Protein AF-A0A4Y8C8J1-F1 (afdb_monomer_lite)

Foldseek 3Di:
DVVLVVCVVCVVVVHDDDDDDDPPFDAFWKAFPPPRDTDADPVPRHTWHADPVVQWTADPVPRDIDHDDQADPVPRGGIDGRD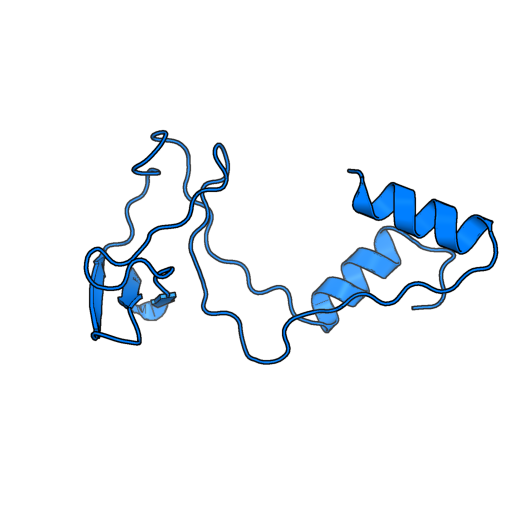DCDPVNVVVVCCVSPVPDDD

Radius of gyration: 17.34 Å; chains: 1; bounding box: 35×26×47 Å

Secondary structure (DSSP, 8-state):
-HHHHHHHHHHHTT--------SS------EETTT--BPBPTTT-SBPEEEGGGTEEE-TTT--EEEPPSB-TTTSPBEEP-----HHHHHHHHHHH-TTS--

Sequence (103 aa):
PMLLSELEKSLKHQKQAIVFLPTRANFRQIICKDCGETIKCPFCSIAMSMHKKKNVLKCHYCNYTSLIEQNCPSCKGEMLEARKMGTAELLELLQNALPLAKI

pLDDT: mean 85.51, std 10.02, range [50.56, 96.19]

Structure (mmCIF, N/CA/C/O backbone):
data_AF-A0A4Y8C8J1-F1
#
_entry.id   AF-A0A4Y8C8J1-F1
#
loop_
_atom_site.group_PDB
_atom_site.id
_atom_site.type_symbol
_atom_site.label_atom_id
_atom_site.label_alt_id
_atom_site.label_comp_id
_atom_site.label_asym_id
_atom_site.label_entity_id
_atom_site.label_seq_id
_atom_site.pdbx_PDB_ins_code
_atom_site.Cartn_x
_atom_site.Cartn_y
_atom_site.Cartn_z
_atom_site.occupancy
_atom_site.B_iso_or_equiv
_atom_site.auth_seq_id
_atom_site.auth_comp_id
_atom_site.auth_asym_id
_atom_site.auth_atom_id
_atom_site.pdbx_PDB_model_num
ATOM 1 N N . PRO A 1 1 ? -2.035 11.452 14.604 1.00 58.06 1 PRO A N 1
ATOM 2 C CA . PRO A 1 1 ? -2.702 10.859 13.415 1.00 58.06 1 PRO A CA 1
ATOM 3 C C . PRO A 1 1 ? -4.223 10.738 13.623 1.00 58.06 1 PRO A C 1
ATOM 5 O O . PRO A 1 1 ? -4.652 10.182 14.628 1.00 58.06 1 PRO A O 1
ATOM 8 N N . MET A 1 2 ? -5.026 11.276 12.696 1.00 82.44 2 MET A N 1
ATOM 9 C CA . MET A 1 2 ? -6.491 11.402 12.823 1.00 82.44 2 MET A CA 1
ATOM 10 C C . MET A 1 2 ? -7.214 10.052 12.984 1.00 82.44 2 MET A C 1
ATOM 12 O O . MET A 1 2 ? -8.093 9.937 13.829 1.00 82.44 2 MET A O 1
ATOM 16 N N . LEU A 1 3 ? -6.798 9.013 12.248 1.00 88.31 3 LEU A N 1
ATOM 17 C CA . LEU A 1 3 ? -7.458 7.699 12.265 1.00 88.31 3 LEU A CA 1
ATOM 18 C C . LEU A 1 3 ? -7.494 7.055 13.660 1.00 88.31 3 LEU A C 1
ATOM 20 O O . LEU A 1 3 ? -8.560 6.656 14.115 1.00 88.31 3 LEU A O 1
ATOM 24 N N . LEU A 1 4 ? -6.346 6.968 14.345 1.00 91.19 4 LEU A N 1
ATOM 25 C CA . LEU A 1 4 ? -6.272 6.362 15.682 1.00 91.19 4 LEU A CA 1
ATOM 26 C C . LEU A 1 4 ? -7.138 7.126 16.686 1.00 91.19 4 LEU A C 1
ATOM 28 O O . LEU A 1 4 ? -7.863 6.509 17.457 1.00 91.19 4 LEU A O 1
ATOM 32 N N . SER A 1 5 ? -7.139 8.461 16.609 1.00 92.19 5 SER A N 1
ATOM 33 C CA . SER A 1 5 ? -7.989 9.294 17.464 1.00 92.19 5 SER A CA 1
ATOM 34 C C . SER A 1 5 ? -9.479 9.009 17.250 1.00 92.19 5 SER A C 1
ATOM 36 O O . SER A 1 5 ? -10.227 8.913 18.220 1.00 92.19 5 SER A O 1
ATOM 38 N N . GLU A 1 6 ? -9.920 8.825 16.004 1.00 94.50 6 GLU A N 1
ATOM 39 C CA . GLU A 1 6 ? -11.322 8.507 15.706 1.00 94.50 6 GLU A CA 1
ATOM 40 C C . GLU A 1 6 ? -11.713 7.073 16.103 1.00 94.50 6 GLU A C 1
ATOM 42 O O . GLU A 1 6 ? -12.832 6.843 16.578 1.00 94.50 6 GLU A O 1
ATOM 47 N N . LEU A 1 7 ? -10.789 6.112 15.992 1.00 94.69 7 LEU A N 1
ATOM 48 C CA . LEU A 1 7 ? -10.991 4.753 16.505 1.00 94.69 7 LEU A CA 1
ATOM 49 C C . LEU A 1 7 ? -11.127 4.755 18.034 1.00 94.69 7 LEU A C 1
ATOM 51 O O . LEU A 1 7 ? -12.087 4.198 18.564 1.00 94.69 7 LEU A O 1
ATOM 55 N N . GLU A 1 8 ? -10.235 5.447 18.746 1.00 93.12 8 GLU A N 1
ATOM 56 C CA . GLU A 1 8 ? -10.314 5.598 20.203 1.00 93.12 8 GLU A CA 1
ATOM 57 C C . GLU A 1 8 ? -11.610 6.275 20.647 1.00 93.12 8 GLU A C 1
ATOM 59 O O . GLU A 1 8 ? -12.250 5.826 21.599 1.00 93.12 8 GLU A O 1
ATOM 64 N N . LYS A 1 9 ? -12.026 7.351 19.965 1.00 94.75 9 LYS A N 1
ATOM 65 C CA . LYS A 1 9 ? -13.302 8.019 20.248 1.00 94.75 9 LYS A CA 1
ATOM 66 C C . LYS A 1 9 ? -14.469 7.058 20.066 1.00 94.75 9 LYS A C 1
ATOM 68 O O . LYS A 1 9 ? -15.332 7.009 20.937 1.00 94.75 9 LYS A O 1
ATOM 73 N N . SER A 1 10 ? -14.499 6.291 18.979 1.00 95.12 10 SER A N 1
ATOM 74 C CA . SER A 1 10 ? -15.573 5.321 18.726 1.00 95.12 10 SER A CA 1
ATOM 75 C C . SER A 1 10 ? -15.671 4.291 19.853 1.00 95.12 10 SER A C 1
ATOM 77 O O . SER A 1 10 ? -16.751 4.093 20.410 1.00 95.12 10 SER A O 1
ATOM 79 N N . LEU A 1 11 ? -14.533 3.726 20.264 1.00 93.81 11 LEU A N 1
ATOM 80 C CA . LEU A 1 11 ? -14.458 2.755 21.357 1.00 93.81 11 LEU A CA 1
ATOM 81 C C . LEU A 1 11 ? -14.867 3.357 22.711 1.00 93.81 11 LEU A C 1
ATOM 83 O O . LEU A 1 11 ? -15.628 2.733 23.447 1.00 93.81 11 LEU A O 1
ATOM 87 N N . LYS A 1 12 ? -14.440 4.590 23.028 1.00 94.25 12 LYS A N 1
ATOM 88 C CA . LYS A 1 12 ? -14.845 5.308 24.257 1.00 94.25 12 LYS A CA 1
ATOM 89 C C . LYS A 1 12 ? -16.356 5.523 24.347 1.00 94.25 12 LYS A C 1
ATOM 91 O O . LYS A 1 12 ? -16.909 5.499 25.440 1.00 94.25 12 LYS A O 1
ATOM 96 N N . HIS A 1 13 ? -17.025 5.694 23.208 1.00 96.12 13 HIS A N 1
ATOM 97 C CA . HIS A 1 13 ? -18.485 5.799 23.132 1.00 96.12 13 HIS A CA 1
ATOM 98 C C . HIS A 1 13 ? -19.184 4.433 23.037 1.00 96.12 13 HIS A C 1
ATOM 100 O O . HIS A 1 13 ? -20.362 4.387 22.689 1.00 96.12 13 HIS A O 1
ATOM 106 N N . GLN A 1 14 ? -18.476 3.333 23.320 1.00 93.44 14 GLN A N 1
ATOM 107 C CA . GLN A 1 14 ? -18.987 1.958 23.256 1.00 93.44 14 GLN A CA 1
ATOM 108 C C . GLN A 1 14 ? -19.545 1.586 21.873 1.00 93.44 14 GLN A C 1
ATOM 110 O O . GLN A 1 14 ? -20.479 0.795 21.749 1.00 93.44 14 GLN A O 1
ATOM 115 N N . LYS A 1 15 ? -18.974 2.166 20.812 1.00 95.38 15 LYS A N 1
ATOM 116 C CA . LYS A 1 15 ? -19.318 1.854 19.423 1.00 95.38 15 LYS A CA 1
ATOM 117 C C . LYS A 1 15 ? -18.289 0.912 18.816 1.00 95.38 15 LYS A C 1
ATOM 119 O O . LYS A 1 15 ? -17.145 0.831 19.260 1.00 95.38 15 LYS A O 1
ATOM 124 N N . GLN A 1 16 ? -18.702 0.242 17.747 1.00 94.81 16 GLN A N 1
ATOM 125 C CA . GLN A 1 16 ? -17.841 -0.623 16.954 1.00 94.81 16 GLN A CA 1
ATOM 126 C C . GLN A 1 16 ? -17.326 0.123 15.717 1.00 94.81 16 GLN A C 1
ATOM 128 O O . GLN A 1 16 ? -18.030 0.956 15.146 1.00 94.81 16 GLN A O 1
ATOM 133 N N . ALA A 1 17 ? -16.104 -0.194 15.296 1.00 94.06 17 ALA A N 1
ATOM 134 C CA . ALA A 1 17 ? -15.509 0.296 14.059 1.00 94.06 17 ALA A CA 1
ATOM 135 C C . ALA A 1 17 ? -15.122 -0.891 13.171 1.00 94.06 17 ALA A C 1
ATOM 137 O O . ALA A 1 17 ? -14.730 -1.945 13.670 1.00 94.06 17 ALA A O 1
ATOM 138 N N . ILE A 1 18 ? -15.224 -0.711 11.855 1.00 93.25 18 ILE A N 1
ATOM 139 C CA . ILE A 1 18 ? -14.808 -1.703 10.861 1.00 93.25 18 ILE A CA 1
ATOM 140 C C . ILE A 1 18 ? -13.682 -1.085 10.038 1.00 93.25 18 ILE A C 1
ATOM 142 O O . ILE A 1 18 ? -13.847 -0.006 9.469 1.00 93.25 18 ILE A O 1
ATOM 146 N N . VAL A 1 19 ? -12.541 -1.770 9.972 1.00 89.25 19 VAL A N 1
ATOM 147 C CA . VAL A 1 19 ? -11.387 -1.354 9.168 1.00 89.25 19 VAL A CA 1
ATOM 148 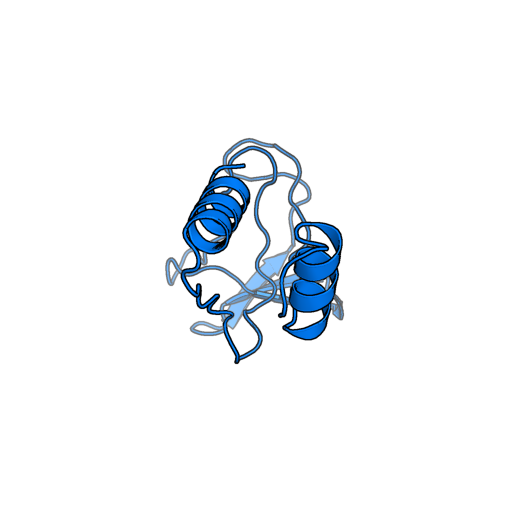C C . VAL A 1 19 ? -11.311 -2.239 7.930 1.00 89.25 19 VAL A C 1
ATOM 150 O O . VAL A 1 19 ? -11.124 -3.450 8.031 1.00 89.25 19 VAL A O 1
ATOM 153 N N . PHE A 1 20 ? -11.451 -1.636 6.751 1.00 86.50 20 PHE A N 1
ATOM 154 C CA . PHE A 1 20 ? -11.326 -2.350 5.485 1.00 86.50 20 PHE A CA 1
ATOM 155 C C . PHE A 1 20 ? -9.874 -2.364 5.016 1.00 86.50 20 PHE A C 1
ATOM 157 O O . PHE A 1 20 ? -9.246 -1.315 4.875 1.00 86.50 20 PHE A O 1
ATOM 164 N N . LEU A 1 21 ? -9.367 -3.559 4.714 1.00 80.38 21 LEU A N 1
ATOM 165 C CA . LEU A 1 21 ? -8.078 -3.756 4.062 1.00 80.38 21 LEU A CA 1
ATOM 166 C C . LEU A 1 21 ? -8.289 -4.474 2.717 1.00 80.38 21 LEU A C 1
ATOM 168 O O . LEU A 1 21 ? -9.023 -5.465 2.666 1.00 80.38 21 LEU A O 1
ATOM 172 N N . PRO A 1 22 ? -7.655 -4.022 1.622 1.00 72.62 22 PRO A N 1
ATOM 173 C CA . PRO A 1 22 ? -7.740 -4.698 0.330 1.00 72.62 22 PRO A CA 1
ATOM 174 C C . PRO A 1 22 ? -7.247 -6.155 0.396 1.00 72.62 22 PRO A C 1
ATOM 176 O O . PRO A 1 22 ? -6.121 -6.426 0.807 1.00 72.62 22 PRO A O 1
ATOM 179 N N . THR A 1 23 ? -8.094 -7.098 -0.035 1.00 64.75 23 THR A N 1
ATOM 180 C CA . THR A 1 23 ? -7.872 -8.557 0.079 1.00 64.75 23 THR A CA 1
ATOM 181 C C . THR A 1 23 ? -6.984 -9.137 -1.020 1.00 64.75 23 THR A C 1
ATOM 183 O O . THR A 1 23 ? -6.268 -10.115 -0.804 1.00 64.75 23 THR A O 1
ATOM 186 N N . ARG A 1 24 ? -6.996 -8.542 -2.216 1.00 60.12 24 ARG A N 1
ATOM 187 C CA . ARG A 1 24 ? -6.111 -8.931 -3.316 1.00 60.12 24 ARG A CA 1
ATOM 188 C C . ARG A 1 24 ? -4.897 -8.036 -3.288 1.00 60.12 24 ARG A C 1
ATOM 190 O O . ARG A 1 24 ? -5.023 -6.855 -3.577 1.00 60.12 24 ARG A O 1
ATOM 197 N N . ALA A 1 25 ? -3.764 -8.641 -2.921 1.00 50.56 25 ALA A N 1
ATOM 198 C CA . ALA A 1 25 ? -2.406 -8.112 -2.971 1.00 50.56 25 ALA A CA 1
ATOM 199 C C . ALA A 1 25 ? -2.312 -6.821 -3.786 1.00 50.56 25 ALA A C 1
ATOM 201 O O . ALA A 1 25 ? -2.043 -6.875 -4.987 1.00 50.56 25 ALA A O 1
ATOM 202 N N . ASN A 1 26 ? -2.526 -5.680 -3.123 1.00 53.50 26 ASN A N 1
ATOM 203 C CA . ASN A 1 26 ? -2.293 -4.403 -3.763 1.00 53.50 26 ASN A CA 1
ATOM 204 C C . ASN A 1 26 ? -0.868 -4.458 -4.285 1.00 53.50 26 ASN A C 1
ATOM 206 O O . ASN A 1 26 ? 0.076 -4.841 -3.574 1.00 53.50 26 ASN A O 1
ATOM 210 N N . PHE A 1 27 ? -0.762 -4.226 -5.586 1.00 60.78 27 PHE A N 1
ATOM 211 C CA . PHE A 1 27 ? 0.496 -4.183 -6.283 1.00 60.78 27 PHE A CA 1
ATOM 212 C C . PHE A 1 27 ? 1.468 -3.363 -5.447 1.00 60.78 27 PHE A C 1
ATOM 214 O O . PHE A 1 27 ? 1.093 -2.337 -4.882 1.00 60.78 27 PHE A O 1
ATOM 221 N N . ARG A 1 28 ? 2.695 -3.862 -5.294 1.00 73.31 28 ARG A N 1
ATOM 222 C CA . ARG A 1 28 ? 3.737 -3.144 -4.567 1.00 73.31 28 ARG A CA 1
ATOM 223 C C . ARG A 1 28 ? 3.936 -1.800 -5.280 1.00 73.31 28 ARG A C 1
ATOM 225 O O . ARG A 1 28 ? 4.660 -1.769 -6.250 1.00 73.31 28 ARG A O 1
ATOM 232 N N . GLN A 1 29 ? 3.268 -0.722 -4.898 1.00 75.69 29 GLN A N 1
ATOM 233 C CA . GLN A 1 29 ? 3.434 0.586 -5.531 1.00 75.69 29 GLN A CA 1
ATOM 234 C C . GLN A 1 29 ? 4.389 1.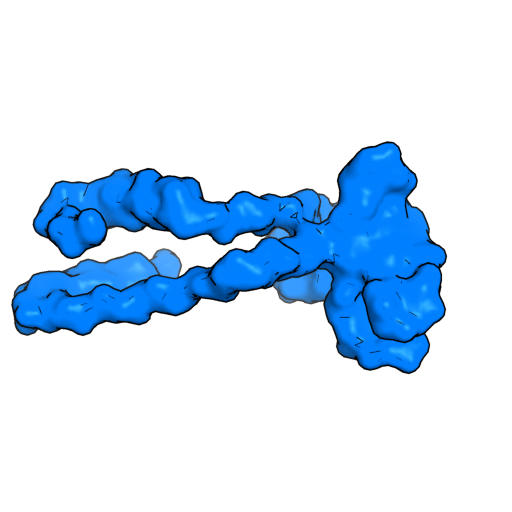442 -4.709 1.00 75.69 29 GLN A C 1
ATOM 236 O O . GLN A 1 29 ? 4.288 1.496 -3.484 1.00 75.69 29 GLN A O 1
ATOM 241 N N . ILE A 1 30 ? 5.335 2.079 -5.383 1.00 82.25 30 ILE A N 1
ATOM 242 C CA . ILE A 1 30 ? 6.271 2.996 -4.737 1.00 82.25 30 ILE A CA 1
ATOM 243 C C . ILE A 1 30 ? 5.526 4.295 -4.446 1.00 82.25 30 ILE A C 1
ATOM 245 O O . ILE A 1 30 ? 4.811 4.805 -5.314 1.00 82.25 30 ILE A O 1
ATOM 249 N N . ILE A 1 31 ? 5.673 4.797 -3.224 1.00 85.38 31 ILE A N 1
ATOM 250 C CA . ILE A 1 31 ? 5.070 6.051 -2.765 1.00 85.38 31 ILE A CA 1
ATOM 251 C C . ILE A 1 31 ? 6.200 6.931 -2.238 1.00 85.38 31 ILE A C 1
ATOM 253 O O . ILE A 1 31 ? 7.064 6.456 -1.505 1.00 85.38 31 ILE A O 1
ATOM 257 N N . CYS A 1 32 ? 6.228 8.204 -2.608 1.00 86.50 32 CYS A N 1
ATOM 258 C CA . CYS A 1 32 ? 7.190 9.144 -2.052 1.00 86.50 32 CYS A CA 1
ATOM 259 C C . CYS A 1 32 ? 6.866 9.441 -0.586 1.00 86.50 32 CYS A C 1
ATOM 261 O O . CYS A 1 32 ? 5.717 9.710 -0.240 1.00 86.50 32 CYS A O 1
ATOM 263 N N . LYS A 1 33 ? 7.890 9.441 0.268 1.00 82.62 33 LYS A N 1
ATOM 264 C CA . LYS A 1 33 ? 7.736 9.718 1.700 1.00 82.62 33 LYS A CA 1
ATOM 265 C C . LYS A 1 33 ? 7.371 11.173 1.992 1.00 82.62 33 LYS A C 1
ATOM 267 O O . LYS A 1 33 ? 6.623 11.436 2.928 1.00 82.62 33 LYS A O 1
ATOM 272 N N . ASP A 1 34 ? 7.870 12.080 1.159 1.00 86.06 34 ASP A N 1
ATOM 273 C CA . ASP A 1 34 ? 7.796 13.519 1.406 1.00 86.06 34 ASP A CA 1
ATOM 274 C C . ASP A 1 34 ? 6.534 14.140 0.800 1.00 86.06 34 ASP A C 1
ATOM 276 O O . ASP A 1 34 ? 5.887 14.967 1.434 1.00 86.06 34 ASP A O 1
ATOM 280 N N . CYS A 1 35 ? 6.159 13.732 -0.420 1.00 88.25 35 CYS A N 1
ATOM 281 C CA . CYS A 1 35 ? 4.994 14.290 -1.120 1.00 88.25 35 CYS A CA 1
ATOM 282 C C . CYS A 1 35 ? 3.817 13.319 -1.285 1.00 88.25 35 CYS A C 1
ATOM 284 O O . CYS A 1 35 ? 2.752 13.732 -1.733 1.00 88.25 35 CYS A O 1
ATOM 286 N N . GLY A 1 36 ? 3.983 12.035 -0.950 1.00 85.12 36 GLY A N 1
ATOM 287 C CA . GLY A 1 36 ? 2.917 11.034 -1.056 1.00 85.12 36 GLY A CA 1
ATOM 288 C C . GLY A 1 36 ? 2.578 10.587 -2.481 1.00 85.12 36 GLY A C 1
ATOM 289 O O . GLY A 1 36 ? 1.687 9.756 -2.651 1.00 85.12 36 GLY A O 1
ATOM 290 N N . GLU A 1 37 ? 3.270 11.094 -3.506 1.00 86.94 37 GLU A N 1
ATOM 291 C CA . GLU A 1 37 ? 2.982 10.715 -4.890 1.00 86.94 37 GLU A CA 1
ATOM 292 C C . GLU A 1 37 ? 3.511 9.334 -5.274 1.00 86.94 37 GLU A C 1
ATOM 294 O O . GLU A 1 37 ? 4.520 8.853 -4.753 1.00 86.94 37 GLU A O 1
ATOM 299 N N . THR A 1 38 ? 2.833 8.708 -6.236 1.00 87.25 38 THR A N 1
ATOM 300 C CA . THR A 1 38 ? 3.224 7.412 -6.807 1.00 87.25 38 THR A CA 1
ATOM 301 C C . THR A 1 38 ? 3.698 7.547 -8.252 1.00 87.25 38 THR A C 1
ATOM 303 O O . THR A 1 38 ? 3.337 8.487 -8.959 1.00 87.25 38 THR A O 1
ATOM 306 N N . ILE A 1 39 ? 4.489 6.582 -8.730 1.00 89.19 39 ILE A N 1
ATOM 307 C CA . ILE A 1 39 ? 4.926 6.554 -10.130 1.00 89.19 39 ILE A CA 1
ATOM 308 C C . ILE A 1 39 ? 3.808 5.966 -10.990 1.00 89.19 39 ILE A C 1
ATOM 310 O O . ILE A 1 39 ? 3.426 4.800 -10.843 1.00 89.19 39 ILE A O 1
ATOM 314 N N . LYS A 1 40 ? 3.292 6.783 -11.909 1.00 90.88 40 LYS A N 1
ATOM 315 C CA . LYS A 1 40 ? 2.216 6.414 -12.833 1.00 90.88 40 LYS A CA 1
ATOM 316 C C . LYS A 1 40 ? 2.780 6.001 -14.189 1.00 90.88 40 LYS A C 1
ATOM 318 O O . LYS A 1 40 ? 3.809 6.496 -14.637 1.00 90.88 40 LYS A O 1
ATOM 323 N N . CYS A 1 41 ? 2.080 5.095 -14.861 1.00 92.62 41 CYS A N 1
ATOM 324 C CA . CYS A 1 41 ? 2.399 4.717 -16.229 1.00 92.62 41 CYS A CA 1
ATOM 325 C C . CYS A 1 41 ? 2.114 5.898 -17.175 1.00 92.62 41 CYS A C 1
ATOM 327 O O . CYS A 1 41 ? 0.987 6.396 -17.154 1.00 92.62 41 CYS A O 1
ATOM 329 N N . PRO A 1 42 ? 3.051 6.287 -18.059 1.00 93.19 42 PRO A N 1
ATOM 330 C CA . PRO A 1 42 ? 2.844 7.397 -18.992 1.00 93.19 42 PRO A CA 1
ATOM 331 C C . PRO A 1 42 ? 1.759 7.116 -20.046 1.00 93.19 42 PRO A C 1
ATOM 333 O O . PRO A 1 42 ? 1.256 8.044 -20.664 1.00 93.19 42 PRO A O 1
ATOM 336 N N . PHE A 1 43 ? 1.380 5.846 -20.241 1.00 96.19 43 PHE A N 1
ATOM 337 C CA . PHE A 1 43 ? 0.391 5.431 -21.244 1.00 96.19 43 PHE A CA 1
ATOM 338 C C . PHE A 1 43 ? -0.997 5.131 -20.673 1.00 96.19 43 PHE A C 1
ATOM 340 O O . PHE A 1 43 ? -1.977 5.143 -21.408 1.00 96.19 43 PHE A O 1
ATOM 347 N N . CYS A 1 44 ? -1.088 4.808 -19.380 1.00 95.00 44 CYS A N 1
ATOM 348 C CA . CYS A 1 44 ? -2.347 4.387 -18.754 1.00 95.00 44 CYS A CA 1
ATOM 349 C C . CYS A 1 44 ? -2.765 5.281 -17.586 1.00 95.00 44 CYS A C 1
ATOM 351 O O . CYS A 1 44 ? -3.856 5.101 -17.059 1.00 95.00 44 CYS A O 1
ATOM 353 N N . SER A 1 45 ? -1.894 6.186 -17.129 1.00 91.50 45 SER A N 1
ATOM 354 C CA . SER A 1 45 ? -2.122 7.070 -15.976 1.00 91.50 45 SER A CA 1
ATOM 355 C C . SER A 1 45 ? -2.463 6.347 -14.661 1.00 91.50 45 SER A C 1
ATOM 357 O O . SER A 1 45 ? -2.944 6.964 -13.714 1.00 91.50 45 SER A O 1
ATOM 359 N N . ILE A 1 46 ? -2.172 5.045 -14.574 1.00 88.62 46 ILE A N 1
ATOM 360 C CA . ILE A 1 46 ? -2.358 4.204 -13.382 1.00 88.62 46 ILE A CA 1
ATOM 361 C C . ILE A 1 46 ? -1.035 3.954 -12.653 1.00 88.62 46 ILE A C 1
ATOM 363 O O . ILE A 1 46 ? 0.031 3.976 -13.273 1.00 88.62 46 ILE A O 1
ATOM 367 N N . ALA A 1 47 ? -1.100 3.670 -11.351 1.00 88.00 47 ALA A N 1
ATOM 368 C CA . ALA A 1 47 ? 0.073 3.373 -10.530 1.00 88.00 47 ALA A CA 1
ATOM 369 C C . ALA A 1 47 ? 0.823 2.125 -11.029 1.00 88.00 47 ALA A C 1
ATOM 371 O O . ALA A 1 47 ? 0.234 1.065 -11.262 1.00 88.00 47 ALA A O 1
ATOM 372 N N . MET A 1 48 ? 2.140 2.243 -11.191 1.00 89.81 48 MET A N 1
ATOM 373 C CA . MET A 1 48 ? 2.977 1.130 -11.628 1.00 89.81 48 MET A CA 1
ATOM 374 C C . MET A 1 48 ? 3.295 0.178 -10.472 1.00 89.81 48 MET A C 1
ATOM 376 O O . MET A 1 48 ? 3.435 0.565 -9.315 1.00 89.81 48 MET A O 1
ATOM 380 N N . SER A 1 49 ? 3.432 -1.104 -10.802 1.00 88.19 49 SER A N 1
ATOM 381 C CA . SER A 1 49 ? 3.690 -2.179 -9.845 1.00 88.19 49 SER A CA 1
ATOM 382 C C . SER A 1 49 ? 5.175 -2.502 -9.760 1.00 88.19 49 SER A C 1
ATOM 384 O O . SER A 1 49 ? 5.817 -2.770 -10.765 1.00 88.19 49 SER A O 1
ATOM 386 N N . MET A 1 50 ? 5.722 -2.542 -8.560 1.00 87.06 50 MET A N 1
ATOM 387 C CA . MET A 1 50 ? 7.116 -2.830 -8.257 1.00 87.06 50 MET A CA 1
ATOM 388 C C . MET A 1 50 ? 7.375 -4.334 -8.227 1.00 87.06 50 MET A C 1
ATOM 390 O O . MET A 1 50 ? 6.799 -5.095 -7.442 1.00 87.06 50 MET A O 1
ATOM 394 N N . HIS A 1 51 ? 8.326 -4.755 -9.048 1.00 86.81 51 HIS A N 1
ATOM 395 C CA . HIS A 1 51 ? 8.821 -6.121 -9.134 1.00 86.81 51 HIS A CA 1
ATOM 396 C C . HIS A 1 51 ? 10.214 -6.193 -8.504 1.00 86.81 51 HIS A C 1
ATOM 398 O O . HIS A 1 51 ? 11.222 -6.129 -9.205 1.00 86.81 51 HIS A O 1
ATOM 404 N N . LYS A 1 5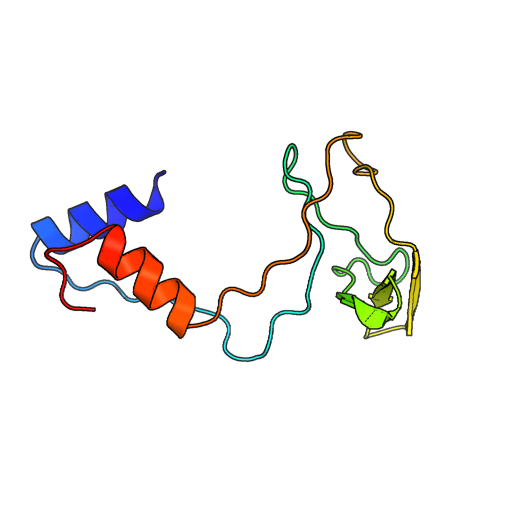2 ? 10.267 -6.363 -7.172 1.00 77.00 52 LYS A N 1
ATOM 405 C CA . LYS A 1 52 ? 11.506 -6.330 -6.360 1.00 77.00 52 LYS A CA 1
ATOM 406 C C . LYS A 1 52 ? 12.633 -7.209 -6.912 1.00 77.00 52 LYS A C 1
ATOM 408 O O . LYS A 1 52 ? 13.763 -6.756 -7.005 1.00 77.00 52 LYS A O 1
ATOM 413 N N . LYS A 1 53 ? 12.321 -8.440 -7.344 1.00 81.12 53 LYS A N 1
ATOM 414 C CA . LYS A 1 53 ? 13.319 -9.385 -7.891 1.00 81.12 53 LYS A CA 1
ATOM 415 C C . LYS A 1 53 ? 14.065 -8.848 -9.116 1.00 81.12 53 LYS A C 1
ATOM 417 O O . LYS A 1 53 ? 15.178 -9.276 -9.375 1.00 81.12 53 LYS A O 1
ATOM 422 N N . LYS A 1 54 ? 13.425 -7.968 -9.886 1.00 83.44 54 LYS A N 1
ATOM 423 C CA . LYS A 1 54 ? 13.970 -7.393 -11.120 1.00 83.44 54 LYS A CA 1
ATOM 424 C C . LYS A 1 54 ? 14.338 -5.915 -10.964 1.00 83.44 54 LYS A C 1
ATOM 426 O O . LYS A 1 54 ? 14.845 -5.338 -11.910 1.00 83.44 54 LYS A O 1
ATOM 431 N N . ASN A 1 55 ? 14.068 -5.317 -9.801 1.00 85.94 55 ASN A N 1
ATOM 432 C CA . ASN A 1 55 ? 14.233 -3.889 -9.529 1.00 85.94 55 ASN A CA 1
ATOM 433 C C . ASN A 1 55 ? 13.580 -2.966 -10.586 1.00 85.94 55 ASN A C 1
ATOM 435 O O . ASN A 1 55 ? 14.155 -1.962 -10.999 1.00 85.94 55 ASN A O 1
ATOM 439 N N . VAL A 1 56 ? 12.371 -3.324 -11.038 1.00 90.69 56 VAL A N 1
ATOM 440 C CA . VAL A 1 56 ? 11.612 -2.563 -12.048 1.00 90.69 56 VAL A CA 1
ATOM 441 C C . VAL A 1 56 ? 10.203 -2.227 -11.581 1.00 90.69 56 VAL A C 1
ATOM 443 O O . VAL A 1 56 ? 9.597 -2.959 -10.794 1.00 90.69 56 VAL A O 1
ATOM 446 N N . LEU A 1 57 ? 9.655 -1.155 -12.139 1.00 90.88 57 LEU A N 1
ATOM 447 C CA . LEU A 1 57 ? 8.234 -0.845 -12.147 1.00 90.88 57 LEU A CA 1
ATOM 448 C C . LEU A 1 57 ? 7.611 -1.383 -13.430 1.00 90.88 57 LEU A C 1
ATOM 450 O O . LEU A 1 57 ? 8.161 -1.206 -14.511 1.00 90.88 57 LEU A O 1
ATOM 454 N N . LYS A 1 58 ? 6.442 -2.009 -13.327 1.00 92.31 58 LYS A N 1
ATOM 455 C CA . LYS A 1 58 ? 5.696 -2.562 -14.455 1.00 92.31 58 LYS A CA 1
ATOM 456 C C . LYS A 1 58 ? 4.233 -2.141 -14.396 1.00 92.31 58 LYS A C 1
ATOM 458 O O . LYS A 1 58 ? 3.562 -2.317 -13.382 1.00 92.31 58 LYS A O 1
ATOM 463 N N . CYS A 1 59 ? 3.719 -1.639 -15.511 1.00 92.69 59 CYS A N 1
ATOM 464 C CA . CYS A 1 59 ? 2.290 -1.500 -15.744 1.00 92.69 59 CYS A CA 1
ATOM 465 C C . CYS A 1 59 ? 1.717 -2.860 -16.161 1.00 92.69 59 CYS A C 1
ATOM 467 O O . CYS A 1 59 ? 2.155 -3.440 -17.152 1.00 92.69 59 CYS A O 1
ATOM 469 N N . HIS A 1 60 ? 0.731 -3.382 -15.432 1.00 90.62 60 HIS A N 1
ATOM 470 C CA . HIS A 1 60 ? 0.095 -4.658 -15.787 1.00 90.62 60 HIS A CA 1
ATOM 471 C C . HIS A 1 60 ? -0.968 -4.542 -16.886 1.00 90.62 60 HIS A C 1
ATOM 473 O O . HIS A 1 60 ? -1.379 -5.566 -17.419 1.00 90.62 60 HIS A O 1
ATOM 479 N N . TYR A 1 61 ? -1.370 -3.322 -17.250 1.00 90.88 61 TYR A N 1
ATOM 480 C CA . TYR A 1 61 ? -2.355 -3.082 -18.305 1.00 90.88 61 TYR A CA 1
ATOM 481 C C . TYR A 1 61 ? -1.697 -3.041 -19.688 1.00 90.88 61 TYR A C 1
ATOM 483 O O . TYR A 1 61 ? -2.136 -3.738 -20.593 1.00 90.88 61 TYR A O 1
ATOM 491 N N . CYS A 1 62 ? -0.610 -2.276 -19.845 1.00 95.69 62 CYS A N 1
ATOM 492 C CA . CYS A 1 62 ? 0.085 -2.123 -21.132 1.00 95.69 62 CYS A CA 1
ATOM 493 C C . CYS A 1 62 ? 1.472 -2.781 -21.193 1.00 95.69 62 CYS A C 1
ATOM 495 O O . CYS A 1 62 ? 2.157 -2.671 -22.202 1.00 95.69 62 CYS A O 1
ATOM 497 N N . ASN A 1 63 ? 1.921 -3.442 -20.121 1.00 94.31 63 ASN A N 1
ATOM 498 C CA . ASN A 1 63 ? 3.257 -4.042 -19.990 1.00 94.31 63 ASN A CA 1
ATOM 499 C C . ASN A 1 63 ? 4.454 -3.072 -20.032 1.00 94.31 63 ASN A C 1
ATOM 501 O O . ASN A 1 63 ? 5.592 -3.540 -19.937 1.00 94.31 63 ASN A O 1
ATOM 505 N N . TYR A 1 64 ? 4.234 -1.751 -20.077 1.00 95.75 64 TYR A N 1
ATOM 506 C CA . TYR A 1 64 ? 5.312 -0.767 -19.939 1.00 95.75 64 TYR A CA 1
ATOM 507 C C . TYR A 1 64 ? 6.128 -1.022 -18.669 1.00 95.75 64 TYR A C 1
ATOM 509 O O . TYR A 1 64 ? 5.562 -1.247 -17.596 1.00 95.75 64 TYR A O 1
ATOM 517 N N . THR A 1 65 ? 7.452 -0.996 -18.800 1.00 95.00 65 THR A N 1
ATOM 518 C CA . THR A 1 65 ? 8.392 -1.287 -17.718 1.00 95.00 65 THR A CA 1
ATOM 519 C C . THR A 1 65 ? 9.428 -0.174 -17.633 1.00 95.00 65 THR A C 1
ATOM 521 O O . THR A 1 65 ? 9.946 0.254 -18.660 1.00 95.00 65 THR A O 1
ATOM 524 N N . SER A 1 66 ? 9.745 0.272 -16.422 1.00 91.94 66 SER A N 1
ATOM 525 C CA . SER A 1 66 ? 10.803 1.247 -16.152 1.00 91.94 66 SER A CA 1
ATOM 526 C C . SER A 1 66 ? 11.655 0.803 -14.965 1.00 91.94 66 SER A C 1
ATOM 528 O O . SER A 1 66 ? 11.231 -0.025 -14.156 1.00 91.94 66 SER A O 1
ATOM 530 N N . LEU A 1 67 ? 12.867 1.343 -14.847 1.00 90.56 67 LEU A N 1
ATOM 531 C CA . LEU A 1 67 ? 13.679 1.168 -13.644 1.00 90.56 67 LEU A CA 1
ATOM 532 C C . LEU A 1 67 ? 13.040 1.908 -12.461 1.00 90.56 67 LEU A C 1
ATOM 534 O O . LEU A 1 67 ? 12.241 2.829 -12.640 1.00 90.56 67 LEU A O 1
ATOM 538 N N . ILE A 1 68 ? 13.377 1.473 -11.250 1.00 86.50 68 ILE A N 1
ATOM 539 C CA . ILE A 1 68 ? 13.032 2.194 -10.025 1.00 86.50 68 ILE A CA 1
ATOM 540 C C . ILE A 1 68 ? 14.083 3.288 -9.813 1.00 86.50 68 ILE A C 1
ATOM 542 O O . ILE A 1 68 ? 15.259 2.980 -9.621 1.00 86.50 68 ILE A O 1
ATOM 546 N N . GLU A 1 69 ? 13.665 4.551 -9.858 1.00 82.38 69 GLU A N 1
ATOM 547 C CA . GLU A 1 69 ? 14.519 5.692 -9.512 1.00 82.38 69 GLU A CA 1
ATOM 548 C C . GLU A 1 69 ? 14.687 5.809 -7.990 1.00 82.38 69 GLU A C 1
ATOM 550 O O . GLU A 1 69 ? 13.779 5.469 -7.229 1.00 82.38 69 GLU A O 1
ATOM 555 N N . GLN A 1 70 ? 15.850 6.293 -7.540 1.00 78.94 70 GLN A N 1
ATOM 556 C CA . GLN A 1 70 ? 16.119 6.482 -6.107 1.00 78.94 70 GLN A CA 1
ATOM 557 C C . GLN A 1 70 ? 15.367 7.688 -5.524 1.00 78.94 70 GLN A C 1
ATOM 559 O O . GLN A 1 70 ? 15.022 7.696 -4.343 1.00 78.94 70 GLN A O 1
ATOM 564 N N . ASN A 1 71 ? 15.085 8.691 -6.357 1.00 86.94 71 ASN A N 1
ATOM 565 C CA . ASN A 1 71 ? 14.445 9.937 -5.959 1.00 86.94 71 ASN A CA 1
ATOM 566 C C . ASN A 1 71 ? 13.053 10.063 -6.576 1.00 86.94 71 ASN A C 1
ATOM 568 O O . ASN A 1 71 ? 12.773 9.548 -7.656 1.00 86.94 71 ASN A O 1
ATOM 572 N N . CYS A 1 72 ? 12.168 10.775 -5.886 1.00 87.06 72 CYS A N 1
ATOM 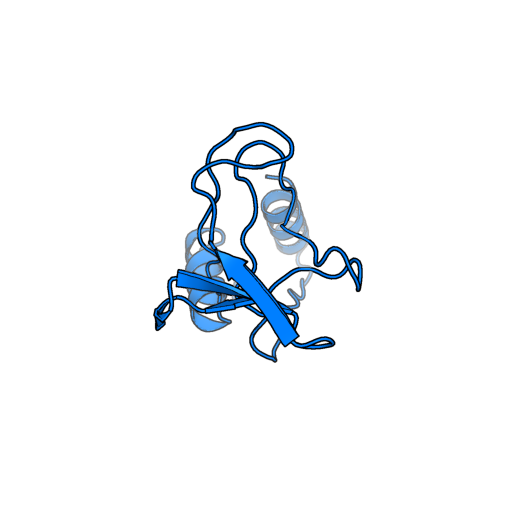573 C CA . CYS A 1 72 ? 10.838 11.072 -6.384 1.00 87.06 72 CYS A CA 1
ATOM 574 C C . CYS A 1 72 ? 10.919 12.029 -7.584 1.00 87.06 72 CYS A C 1
ATOM 576 O O . CYS A 1 72 ? 11.489 13.111 -7.441 1.00 87.06 72 CYS A O 1
ATOM 578 N N . PRO A 1 73 ? 10.285 11.722 -8.727 1.00 85.56 73 PRO A N 1
ATOM 579 C CA . PRO A 1 73 ? 10.281 12.631 -9.871 1.00 85.56 73 PRO A CA 1
ATOM 580 C C . PRO A 1 73 ? 9.522 13.939 -9.586 1.00 85.56 73 PRO A C 1
ATOM 582 O O . PRO A 1 73 ? 9.809 14.959 -10.205 1.00 85.56 73 PRO A O 1
ATOM 585 N N . SER A 1 74 ? 8.585 13.934 -8.630 1.00 88.06 74 SER A N 1
ATOM 586 C CA . SER A 1 74 ? 7.760 15.102 -8.295 1.00 88.06 74 SER A CA 1
ATOM 587 C C . SER A 1 74 ? 8.444 16.076 -7.334 1.00 88.06 74 SER A C 1
ATOM 589 O O . SER A 1 74 ? 8.318 17.284 -7.502 1.00 88.06 74 SER A O 1
ATOM 591 N N . CYS A 1 75 ? 9.157 15.579 -6.316 1.00 90.88 75 CYS A N 1
ATOM 592 C CA . CYS A 1 75 ? 9.735 16.431 -5.264 1.00 90.88 75 CYS A CA 1
ATOM 593 C C . CYS A 1 75 ? 11.223 16.183 -4.974 1.00 90.88 75 CYS A C 1
ATOM 595 O O . CYS A 1 75 ? 11.776 16.826 -4.089 1.00 90.88 75 CYS A O 1
ATOM 597 N N . LYS A 1 76 ? 11.873 15.249 -5.683 1.00 89.12 76 LYS A N 1
ATOM 598 C CA . LYS A 1 76 ? 13.253 14.767 -5.449 1.00 89.12 76 LYS A CA 1
ATOM 599 C C . LYS A 1 76 ? 13.504 14.094 -4.092 1.00 89.12 76 LYS A C 1
ATOM 601 O O . LYS A 1 76 ? 14.627 13.666 -3.826 1.00 89.12 76 LYS A O 1
ATOM 606 N N . GLY A 1 77 ? 12.460 13.948 -3.281 1.00 84.69 77 GLY A N 1
ATOM 607 C CA . GLY A 1 77 ? 12.473 13.252 -2.000 1.00 84.69 77 GLY A CA 1
ATOM 608 C C . GLY A 1 77 ? 12.772 11.760 -2.105 1.00 84.69 77 GLY A C 1
ATOM 609 O O . GLY A 1 77 ? 12.840 11.196 -3.199 1.00 84.69 77 GLY A O 1
ATOM 610 N N . GLU A 1 78 ? 12.920 11.104 -0.960 1.00 81.75 78 GLU A N 1
ATOM 611 C CA . GLU A 1 78 ? 13.192 9.667 -0.904 1.00 81.75 78 GLU A CA 1
ATOM 612 C C . GLU A 1 78 ? 11.940 8.858 -1.296 1.00 81.75 78 GLU A C 1
ATOM 614 O O . GLU A 1 78 ? 10.823 9.093 -0.812 1.00 81.75 78 GLU A O 1
ATOM 619 N N . MET A 1 79 ? 12.117 7.890 -2.197 1.00 75.25 79 MET A N 1
ATOM 620 C CA . MET A 1 79 ? 11.054 6.960 -2.573 1.00 75.25 79 MET A CA 1
ATOM 621 C C . MET A 1 79 ? 10.964 5.815 -1.565 1.00 75.25 79 MET A C 1
ATOM 623 O O . MET A 1 79 ? 11.941 5.106 -1.336 1.00 75.25 79 MET A O 1
ATOM 627 N N . LEU A 1 80 ? 9.781 5.586 -0.984 1.00 73.19 80 LEU A N 1
ATOM 628 C CA . LEU A 1 80 ? 9.566 4.420 -0.132 1.00 73.19 80 LEU A CA 1
ATOM 629 C C . LEU A 1 80 ? 9.303 3.167 -0.958 1.00 73.19 80 LEU A C 1
ATOM 631 O O . LEU A 1 80 ? 8.451 3.142 -1.852 1.00 73.19 80 LEU A O 1
ATOM 635 N N . GLU A 1 81 ? 9.962 2.078 -0.560 1.00 68.00 81 GLU A N 1
ATOM 636 C CA . GLU A 1 81 ? 9.595 0.749 -1.024 1.00 68.00 81 GLU A CA 1
ATOM 637 C C . GLU A 1 81 ? 8.151 0.440 -0.608 1.00 68.00 81 GLU A C 1
ATOM 639 O O . GLU A 1 81 ? 7.750 0.579 0.549 1.00 68.00 81 GLU A O 1
ATOM 644 N N . ALA A 1 82 ? 7.377 -0.031 -1.577 1.00 64.12 82 ALA A N 1
ATOM 645 C CA . ALA A 1 82 ? 6.024 -0.501 -1.382 1.00 64.12 82 ALA A CA 1
ATOM 646 C C . ALA A 1 82 ? 5.944 -1.636 -0.350 1.00 64.12 82 ALA A C 1
ATOM 648 O O . ALA A 1 82 ? 6.192 -2.812 -0.663 1.00 64.12 82 ALA A O 1
ATOM 649 N N . ARG A 1 83 ? 5.548 -1.308 0.878 1.00 62.59 83 ARG A N 1
ATOM 650 C CA . ARG A 1 83 ? 5.270 -2.312 1.901 1.00 62.59 83 ARG A CA 1
ATOM 651 C C . ARG A 1 83 ? 3.835 -2.800 1.732 1.00 62.59 83 ARG A C 1
ATOM 653 O O . ARG A 1 83 ? 2.889 -2.017 1.720 1.00 62.59 83 ARG A O 1
ATOM 660 N N . LYS A 1 84 ? 3.669 -4.113 1.572 1.00 65.00 84 LYS A N 1
ATOM 661 C CA . LYS A 1 84 ? 2.354 -4.742 1.715 1.00 65.00 84 LYS A CA 1
ATOM 662 C C . LYS A 1 84 ? 2.074 -4.830 3.206 1.00 65.00 84 LYS A C 1
ATOM 664 O O . LYS A 1 84 ? 2.807 -5.548 3.871 1.00 65.00 84 LYS A O 1
ATOM 669 N N . MET A 1 85 ? 1.040 -4.149 3.686 1.00 70.62 85 MET A N 1
ATOM 670 C CA . MET A 1 85 ? 0.482 -4.441 5.002 1.00 70.62 85 MET A CA 1
ATOM 671 C C . MET A 1 85 ? -0.613 -5.484 4.820 1.00 70.62 85 MET A C 1
ATOM 673 O O . MET A 1 85 ? -1.601 -5.235 4.129 1.00 70.62 85 MET A O 1
ATOM 677 N N . GLY A 1 86 ? -0.385 -6.682 5.346 1.00 75.81 86 GLY A N 1
ATOM 678 C CA . GLY A 1 86 ? -1.392 -7.742 5.369 1.00 75.81 86 GLY A CA 1
ATOM 679 C C . GLY A 1 86 ? -2.328 -7.599 6.567 1.00 75.81 86 GLY A C 1
ATOM 680 O O . GLY A 1 86 ? -2.043 -6.845 7.494 1.00 75.81 86 GLY A O 1
ATOM 681 N N . THR A 1 87 ? -3.413 -8.375 6.586 1.00 83.75 87 THR A N 1
ATOM 682 C CA . THR A 1 87 ? -4.353 -8.393 7.720 1.00 83.75 87 THR A CA 1
ATOM 683 C C . THR A 1 87 ? -3.658 -8.746 9.036 1.00 83.75 87 THR A C 1
ATOM 685 O O . THR A 1 87 ? -3.959 -8.136 10.051 1.00 83.75 87 THR A O 1
ATOM 688 N N . ALA A 1 88 ? -2.694 -9.674 9.014 1.00 83.38 88 ALA A N 1
ATOM 689 C CA . ALA A 1 88 ? -1.935 -10.069 10.205 1.00 83.38 88 ALA A CA 1
ATOM 690 C C . ALA A 1 88 ? -1.072 -8.922 10.763 1.00 83.38 88 ALA A C 1
ATOM 692 O O . ALA A 1 88 ? -1.083 -8.665 11.959 1.00 83.38 88 ALA A O 1
ATOM 693 N N . GLU A 1 89 ? -0.370 -8.197 9.890 1.00 82.38 89 GLU A N 1
ATOM 694 C CA . GLU A 1 89 ? 0.459 -7.055 10.292 1.00 82.38 89 GLU A CA 1
ATOM 695 C C . GLU A 1 89 ? -0.399 -5.877 10.776 1.00 82.38 89 GLU A C 1
ATOM 697 O O . GLU A 1 89 ? -0.067 -5.226 11.761 1.00 82.38 89 GLU A O 1
ATOM 702 N N . LEU A 1 90 ? -1.535 -5.623 10.116 1.00 86.62 90 LEU A N 1
ATOM 703 C CA . LEU A 1 90 ? -2.490 -4.611 10.564 1.00 86.62 90 LEU A CA 1
ATOM 704 C C . LEU A 1 90 ? -3.065 -4.956 11.944 1.00 86.62 90 LEU A C 1
ATOM 706 O O . LEU A 1 90 ? -3.189 -4.067 12.783 1.00 86.62 90 LEU A O 1
ATOM 710 N N . LEU A 1 91 ? -3.399 -6.228 12.180 1.00 89.31 91 LEU A N 1
ATOM 711 C CA . LEU A 1 91 ? -3.883 -6.706 13.473 1.00 89.31 91 LEU A CA 1
ATOM 712 C C . LEU A 1 91 ? -2.865 -6.420 14.583 1.00 89.31 91 LEU A C 1
ATOM 714 O O . LEU A 1 91 ? -3.231 -5.819 15.587 1.00 89.31 91 LEU A O 1
ATOM 718 N N . GLU A 1 92 ? -1.596 -6.779 14.378 1.00 89.62 92 GLU A N 1
ATOM 719 C CA . GLU A 1 92 ? -0.518 -6.536 15.346 1.00 89.62 92 GLU A CA 1
ATOM 720 C C . GLU A 1 92 ? -0.352 -5.038 15.654 1.00 89.62 92 GLU A C 1
ATOM 722 O O . GLU A 1 92 ? -0.277 -4.628 16.814 1.00 89.62 92 GLU A O 1
ATOM 727 N N . LEU A 1 93 ? -0.365 -4.187 14.622 1.00 89.94 93 LEU A N 1
ATOM 728 C CA . LEU A 1 93 ? -0.282 -2.735 14.793 1.00 89.94 93 LEU A CA 1
ATOM 729 C C . LEU A 1 93 ? -1.474 -2.167 15.571 1.00 89.94 93 LEU A C 1
ATOM 731 O O . LEU A 1 93 ? -1.283 -1.305 16.429 1.00 89.94 93 LEU A O 1
ATOM 735 N N . LEU A 1 94 ? -2.692 -2.636 15.289 1.00 92.31 94 LEU A N 1
ATOM 736 C CA . LEU A 1 94 ? -3.892 -2.180 15.987 1.00 92.31 94 LEU A CA 1
ATOM 737 C C . LEU A 1 94 ? -3.929 -2.670 17.437 1.00 92.31 94 LEU A C 1
ATOM 739 O O . LEU A 1 94 ? -4.305 -1.890 18.304 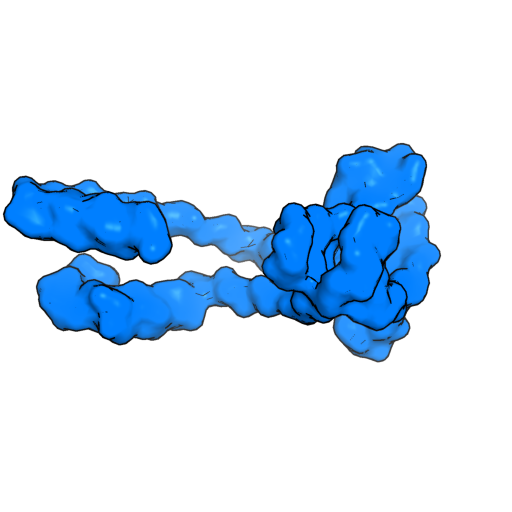1.00 92.31 94 LEU A O 1
ATOM 743 N N . GLN A 1 95 ? -3.497 -3.901 17.722 1.00 93.56 95 GLN A N 1
ATOM 744 C CA . GLN A 1 95 ? -3.392 -4.419 19.091 1.00 93.56 95 GLN A CA 1
ATOM 745 C C . GLN A 1 95 ? -2.391 -3.614 19.925 1.00 93.56 95 GLN A C 1
ATOM 747 O O . GLN A 1 95 ? -2.673 -3.277 21.072 1.00 93.56 95 GLN A O 1
ATOM 752 N N . ASN A 1 96 ? -1.258 -3.238 19.328 1.00 93.00 96 ASN A N 1
ATOM 753 C CA . ASN A 1 96 ? -0.264 -2.393 19.986 1.00 93.00 96 ASN A CA 1
ATOM 754 C C . ASN A 1 96 ? -0.771 -0.958 20.211 1.00 93.00 96 ASN A C 1
ATOM 756 O O . ASN A 1 96 ? -0.496 -0.361 21.249 1.00 93.00 96 ASN A O 1
ATOM 760 N N . ALA A 1 97 ? -1.505 -0.394 19.247 1.00 92.56 97 ALA A N 1
ATOM 761 C CA . ALA A 1 97 ? -2.009 0.977 19.331 1.00 92.56 97 ALA A CA 1
ATOM 762 C C . ALA A 1 97 ? -3.276 1.119 20.197 1.00 92.56 97 ALA A C 1
ATOM 764 O O . ALA A 1 97 ? -3.505 2.182 20.769 1.00 92.56 97 ALA A O 1
ATOM 765 N N . LEU A 1 98 ? -4.106 0.075 20.288 1.00 93.25 98 LEU A N 1
ATOM 766 C CA . LEU A 1 98 ? -5.396 0.059 20.984 1.00 93.25 98 LEU A CA 1
ATOM 767 C C . LEU A 1 98 ? -5.468 -1.143 21.951 1.00 93.25 98 LEU A C 1
ATOM 769 O O . LEU A 1 98 ? -6.299 -2.033 21.765 1.00 93.25 98 LEU A O 1
ATOM 773 N N . PRO A 1 99 ? -4.642 -1.183 23.014 1.00 89.56 99 PRO A N 1
ATOM 774 C CA . PRO A 1 99 ? -4.446 -2.383 23.840 1.00 89.56 99 PRO A CA 1
ATOM 775 C C . PRO A 1 99 ? -5.685 -2.824 24.632 1.00 89.56 99 PRO A C 1
ATOM 777 O O . PRO A 1 99 ? -5.770 -3.967 25.070 1.00 89.56 99 PRO A O 1
ATOM 780 N N . LEU A 1 100 ? -6.650 -1.923 24.833 1.00 88.56 100 LEU A N 1
ATOM 781 C CA . LEU A 1 100 ? -7.909 -2.208 25.531 1.00 88.56 100 LEU A CA 1
ATOM 782 C C . LEU A 1 100 ? -9.039 -2.633 24.578 1.00 88.56 100 LEU A C 1
ATOM 784 O O . LEU A 1 100 ? -10.124 -2.992 25.034 1.00 88.56 100 LEU A O 1
ATOM 788 N N . ALA A 1 101 ? -8.821 -2.552 23.263 1.00 90.94 101 ALA A N 1
ATOM 789 C CA . ALA A 1 101 ? -9.817 -2.913 22.267 1.00 90.94 101 ALA A CA 1
ATOM 790 C C . ALA A 1 101 ? -9.791 -4.421 21.998 1.00 90.94 101 ALA A C 1
ATOM 792 O O . ALA A 1 101 ? -8.730 -5.022 21.838 1.00 90.94 101 ALA A O 1
ATOM 793 N N . LYS A 1 102 ? -10.972 -5.031 21.872 1.00 91.12 102 LYS A N 1
ATOM 794 C CA . LYS A 1 102 ? -11.103 -6.378 21.312 1.00 91.12 102 LYS A CA 1
ATOM 795 C C . LYS A 1 102 ? -11.135 -6.262 19.786 1.00 91.12 102 LYS A C 1
ATOM 797 O O . LYS A 1 102 ? -12.069 -5.662 19.255 1.00 91.12 102 LYS A O 1
ATOM 802 N N . ILE A 1 103 ? -10.120 -6.813 19.121 1.00 87.94 103 ILE A N 1
ATOM 803 C CA . ILE A 1 103 ? -9.920 -6.766 17.662 1.00 87.94 103 ILE A CA 1
ATOM 804 C C . ILE A 1 103 ? -10.034 -8.176 17.094 1.00 87.94 103 ILE A C 1
ATOM 806 O O . ILE A 1 103 ? -9.431 -9.091 17.699 1.00 87.94 103 ILE A O 1
#